Protein AF-W9R6W1-F1 (afdb_monomer_lite)

Organism: NCBI:txid981085

Sequence (116 aa):
MSSSDRIELLIDPGTWDPMDEDMVSLDPIEFNSEEEPYKDRIDSYQRKTRLTEAVQIGTGKLNGIPVAIGVMDFQFIGGCMGSVVGEKITRLIEYATNQSLPLILVCASGGARMQE

pLDDT: mean 94.2, std 5.82, range [71.31, 98.81]

Radius of gyration: 14.72 Å; chains: 1; bounding box: 35×24×42 Å

Structure (mmCIF, N/CA/C/O backbone):
data_AF-W9R6W1-F1
#
_entry.id   AF-W9R6W1-F1
#
loop_
_atom_site.group_PDB
_atom_site.id
_atom_site.type_symbol
_atom_site.label_atom_id
_atom_site.label_alt_id
_atom_site.label_comp_id
_atom_site.label_asym_id
_atom_site.label_entity_id
_atom_site.label_seq_id
_atom_site.pdbx_PDB_ins_code
_atom_site.Cartn_x
_atom_site.Cartn_y
_atom_site.Cartn_z
_atom_site.occupancy
_atom_site.B_iso_or_equiv
_atom_site.auth_seq_id
_atom_site.auth_comp_id
_atom_site.auth_asym_id
_atom_site.auth_atom_id
_atom_site.pdbx_PDB_model_num
ATOM 1 N N . MET A 1 1 ? 5.630 15.387 1.868 1.00 84.94 1 MET A N 1
ATOM 2 C CA . MET A 1 1 ? 5.138 14.446 2.884 1.00 84.94 1 MET A CA 1
ATOM 3 C C . MET A 1 1 ? 5.165 13.070 2.256 1.00 84.94 1 MET A C 1
ATOM 5 O O . MET A 1 1 ? 4.550 12.908 1.203 1.00 84.94 1 MET A O 1
ATOM 9 N N . SER A 1 2 ? 5.964 12.172 2.823 1.00 95.56 2 SER A N 1
ATOM 10 C CA . SER A 1 2 ? 6.062 10.772 2.402 1.00 95.56 2 SER A CA 1
ATOM 11 C C . SER A 1 2 ? 4.793 10.003 2.783 1.00 95.56 2 SER A C 1
ATOM 13 O O . SER A 1 2 ? 3.933 10.508 3.514 1.00 95.56 2 SER A O 1
ATOM 15 N N . SER A 1 3 ? 4.662 8.781 2.285 1.00 96.81 3 SER A N 1
ATOM 16 C CA . SER A 1 3 ? 3.624 7.848 2.723 1.00 96.81 3 SER A CA 1
ATOM 17 C C . SER A 1 3 ? 3.765 7.491 4.210 1.00 96.81 3 SER A C 1
ATOM 19 O O . SER A 1 3 ? 2.763 7.506 4.923 1.00 96.81 3 SER A O 1
ATOM 21 N N . SER A 1 4 ? 4.988 7.296 4.714 1.00 97.00 4 SER A N 1
ATOM 22 C CA . SER A 1 4 ? 5.248 7.041 6.140 1.00 97.00 4 SER A CA 1
ATOM 23 C C . SER A 1 4 ? 4.835 8.216 7.033 1.00 97.00 4 SER A C 1
ATOM 25 O O . SER A 1 4 ? 4.164 7.997 8.037 1.00 97.00 4 SER A O 1
ATOM 27 N N . ASP A 1 5 ? 5.127 9.459 6.627 1.00 97.19 5 ASP A N 1
ATOM 28 C CA . ASP A 1 5 ? 4.710 10.660 7.372 1.00 97.19 5 ASP A CA 1
ATOM 29 C C . ASP A 1 5 ? 3.174 10.727 7.498 1.00 97.19 5 ASP A C 1
ATOM 31 O O . ASP A 1 5 ? 2.633 11.168 8.509 1.00 97.19 5 ASP A O 1
ATOM 35 N N . ARG A 1 6 ? 2.447 10.316 6.447 1.00 97.25 6 ARG A N 1
ATOM 36 C CA . ARG A 1 6 ? 0.975 10.303 6.437 1.00 97.25 6 ARG A CA 1
ATOM 37 C C . ARG A 1 6 ? 0.411 9.194 7.316 1.00 97.25 6 ARG A C 1
ATOM 39 O O . ARG A 1 6 ? -0.611 9.423 7.953 1.00 97.25 6 ARG A O 1
ATOM 46 N N . ILE A 1 7 ? 1.045 8.021 7.338 1.00 98.06 7 ILE A N 1
ATOM 47 C CA . ILE A 1 7 ? 0.652 6.917 8.222 1.00 98.06 7 ILE A CA 1
ATOM 48 C C . ILE A 1 7 ? 0.830 7.348 9.679 1.00 98.06 7 ILE A C 1
ATOM 50 O O . ILE A 1 7 ? -0.122 7.255 10.442 1.00 98.06 7 ILE A O 1
ATOM 54 N N . GLU A 1 8 ? 1.989 7.905 10.039 1.00 97.56 8 GLU A N 1
ATOM 55 C CA . GLU A 1 8 ? 2.262 8.400 11.397 1.00 97.56 8 GLU A CA 1
ATOM 56 C C . GLU A 1 8 ? 1.296 9.519 11.822 1.00 97.56 8 GLU A C 1
ATOM 58 O O . GLU A 1 8 ? 0.916 9.612 12.986 1.00 97.56 8 GLU A O 1
ATOM 63 N N . LEU A 1 9 ? 0.859 10.355 10.874 1.00 97.25 9 LEU A N 1
ATOM 64 C CA . LEU A 1 9 ? -0.106 11.422 11.130 1.00 97.25 9 LEU A CA 1
ATOM 65 C C . LEU A 1 9 ? -1.548 10.918 11.324 1.00 97.25 9 LEU A C 1
ATOM 67 O O . LEU A 1 9 ? -2.303 11.531 12.077 1.00 97.25 9 LEU A O 1
ATOM 71 N N . LEU A 1 10 ? -1.964 9.880 10.590 1.00 97.31 10 LEU A N 1
ATOM 72 C CA . LEU A 1 10 ? -3.363 9.432 10.526 1.00 97.31 10 LEU A CA 1
ATOM 73 C C . LEU A 1 10 ? -3.675 8.249 11.446 1.00 97.31 10 LEU A C 1
ATOM 75 O O . LEU A 1 10 ? -4.822 8.108 11.868 1.00 97.31 10 LEU A O 1
ATOM 79 N N . ILE A 1 11 ? -2.693 7.384 11.694 1.00 98.44 11 ILE A N 1
ATOM 80 C CA . ILE A 1 11 ? -2.866 6.130 12.424 1.00 98.44 11 ILE A CA 1
ATOM 81 C C . ILE A 1 11 ? -2.346 6.284 13.847 1.00 98.44 11 ILE A C 1
ATOM 83 O O . ILE A 1 11 ? -1.243 6.771 14.084 1.00 98.44 11 ILE A O 1
ATOM 87 N N . ASP A 1 12 ? -3.154 5.831 14.800 1.00 98.56 12 ASP A N 1
ATOM 88 C CA . ASP A 1 12 ? -2.853 5.888 16.219 1.00 98.56 12 ASP A CA 1
ATOM 89 C C . ASP A 1 12 ? -1.511 5.173 16.504 1.00 98.56 12 ASP A C 1
ATOM 91 O O . ASP A 1 12 ? -1.298 4.041 16.035 1.00 98.56 12 ASP A O 1
ATOM 95 N N . PRO A 1 13 ? -0.611 5.777 17.303 1.00 98.12 13 PRO A N 1
ATOM 96 C CA . PRO A 1 13 ? 0.708 5.217 17.575 1.00 98.12 13 PRO A CA 1
ATOM 97 C C . PRO A 1 13 ? 0.662 3.772 18.087 1.00 98.12 13 PRO A C 1
ATOM 99 O O . PRO A 1 13 ? -0.088 3.442 19.005 1.00 98.12 13 PRO A O 1
ATOM 102 N N . GLY A 1 14 ? 1.500 2.908 17.507 1.00 97.81 14 GLY A N 1
ATOM 103 C CA . GLY A 1 14 ? 1.611 1.496 17.893 1.00 97.81 14 GLY A CA 1
ATOM 104 C C . 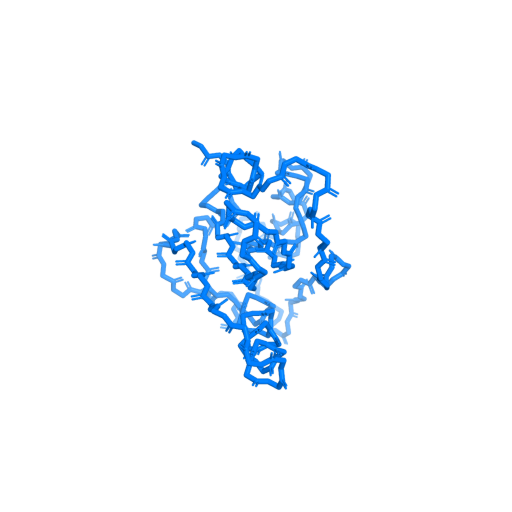GLY A 1 14 ? 0.482 0.592 17.390 1.00 97.81 14 GLY A C 1
ATOM 105 O O . GLY A 1 14 ? 0.412 -0.559 17.810 1.00 97.81 14 GLY A O 1
ATOM 106 N N . THR A 1 15 ? -0.398 1.091 16.515 1.00 98.50 15 THR A N 1
ATOM 107 C CA . THR A 1 15 ? -1.490 0.289 15.932 1.00 98.50 15 THR A CA 1
ATOM 108 C C . THR A 1 15 ? -1.286 -0.072 14.465 1.00 98.50 15 THR A C 1
ATOM 110 O O . THR A 1 15 ? -2.057 -0.870 13.948 1.00 98.50 15 THR A O 1
ATOM 113 N N . TRP A 1 16 ? -0.274 0.502 13.810 1.00 98.56 16 TRP A N 1
ATOM 114 C CA . TRP A 1 16 ? 0.054 0.207 12.419 1.00 98.56 16 TRP A CA 1
ATOM 115 C C . TRP A 1 16 ? 0.473 -1.255 12.248 1.00 98.56 16 TRP A C 1
ATOM 117 O O . TRP A 1 16 ? 1.438 -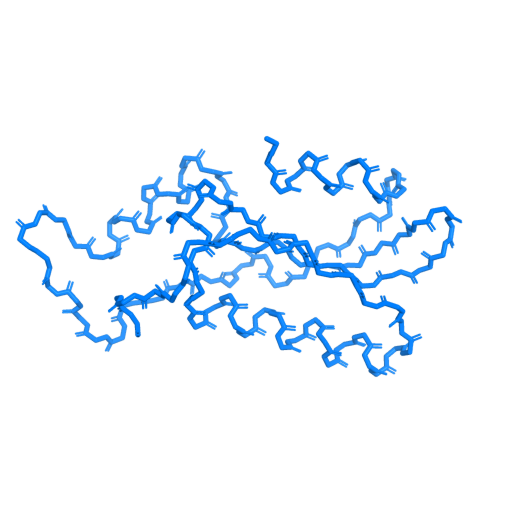1.698 12.870 1.00 98.56 16 TRP A O 1
ATOM 127 N N . ASP A 1 17 ? -0.248 -1.964 11.387 1.00 98.44 17 ASP A N 1
ATOM 128 C CA . ASP A 1 17 ? 0.011 -3.348 11.005 1.00 98.44 17 ASP A CA 1
ATOM 129 C C . ASP A 1 17 ? 0.094 -3.422 9.469 1.00 98.44 17 ASP A C 1
ATOM 131 O O . ASP A 1 17 ? -0.944 -3.385 8.792 1.00 98.44 17 ASP A O 1
ATOM 135 N N . PRO A 1 18 ? 1.312 -3.403 8.896 1.00 97.94 18 PRO A N 1
ATOM 136 C CA . PRO A 1 18 ? 1.505 -3.343 7.454 1.00 97.94 18 PRO A CA 1
ATOM 137 C C . PRO A 1 18 ? 1.152 -4.670 6.768 1.00 97.94 18 PRO A C 1
ATOM 139 O O . PRO A 1 18 ? 1.278 -5.749 7.341 1.00 97.94 18 PRO A O 1
ATOM 142 N N . MET A 1 19 ? 0.741 -4.591 5.502 1.00 98.00 19 MET A N 1
ATOM 143 C CA . MET A 1 19 ? 0.378 -5.745 4.674 1.00 98.00 19 MET A CA 1
ATOM 144 C C . MET A 1 19 ? 1.213 -5.784 3.387 1.00 98.00 19 MET A C 1
ATOM 146 O O . MET A 1 19 ? 1.542 -4.743 2.816 1.00 98.00 19 MET A O 1
ATOM 150 N N . ASP A 1 20 ? 1.530 -6.996 2.916 1.00 96.56 20 ASP A N 1
ATOM 151 C CA . ASP A 1 20 ? 2.210 -7.255 1.634 1.00 96.56 20 ASP A CA 1
ATOM 152 C C . ASP A 1 20 ? 3.511 -6.433 1.434 1.00 96.56 20 ASP A C 1
ATOM 154 O O . ASP A 1 20 ? 3.804 -5.944 0.336 1.00 96.56 20 ASP A O 1
ATOM 158 N N . GLU A 1 21 ? 4.300 -6.224 2.497 1.00 94.12 21 GLU A N 1
ATOM 159 C CA . GLU A 1 21 ? 5.507 -5.380 2.454 1.00 94.12 21 GLU A CA 1
ATOM 160 C C . GLU A 1 21 ? 6.568 -5.899 1.480 1.00 94.12 21 GLU A C 1
ATOM 162 O O . GLU A 1 21 ? 7.275 -5.099 0.872 1.00 94.12 21 GLU A O 1
ATOM 167 N N . ASP A 1 22 ? 6.643 -7.211 1.283 1.00 93.88 22 ASP A N 1
ATOM 168 C CA . ASP A 1 22 ? 7.616 -7.920 0.451 1.00 93.88 22 ASP A CA 1
ATOM 169 C C . ASP A 1 22 ? 7.239 -7.995 -1.039 1.00 93.88 22 ASP A C 1
ATOM 171 O O . ASP A 1 22 ? 8.054 -8.410 -1.864 1.00 93.88 22 ASP A O 1
ATOM 175 N N . MET A 1 23 ? 6.032 -7.560 -1.414 1.00 94.94 23 MET A N 1
ATOM 176 C CA . MET A 1 23 ? 5.584 -7.574 -2.807 1.00 94.94 23 MET A CA 1
ATOM 177 C C . MET A 1 23 ? 6.261 -6.461 -3.626 1.00 94.94 23 MET A C 1
ATOM 179 O O . MET A 1 23 ? 6.131 -5.275 -3.311 1.00 94.94 23 MET A O 1
ATOM 183 N N . VAL A 1 24 ? 6.946 -6.858 -4.703 1.00 92.94 24 VAL A N 1
ATOM 184 C CA . VAL A 1 24 ? 7.774 -6.000 -5.571 1.00 92.94 24 VAL A CA 1
ATOM 185 C C . VAL A 1 24 ? 7.412 -6.158 -7.047 1.00 92.94 24 VAL A C 1
ATOM 187 O O . VAL A 1 24 ? 6.987 -7.231 -7.479 1.00 92.94 24 VAL A O 1
ATOM 190 N N . SER A 1 25 ? 7.583 -5.084 -7.821 1.00 90.38 25 SER A N 1
ATOM 191 C CA . SER A 1 25 ? 7.309 -5.075 -9.264 1.00 90.38 25 SER A CA 1
ATOM 192 C C . SER A 1 25 ? 8.361 -5.872 -10.039 1.00 90.38 25 SER A C 1
ATOM 194 O O . SER A 1 25 ? 9.540 -5.892 -9.680 1.00 90.38 25 SER A O 1
ATOM 196 N N . LEU A 1 26 ? 7.926 -6.525 -11.116 1.00 88.06 26 LEU A N 1
ATOM 197 C CA . LEU A 1 26 ? 8.783 -7.221 -12.078 1.00 88.06 26 LEU A CA 1
ATOM 198 C C . LEU A 1 26 ? 8.744 -6.488 -13.427 1.00 88.06 26 LEU A C 1
ATOM 200 O O . LEU A 1 26 ? 7.956 -5.565 -13.606 1.00 88.06 26 LEU A O 1
ATOM 204 N N . ASP A 1 27 ? 9.575 -6.921 -14.375 1.00 85.25 27 ASP A N 1
ATOM 205 C CA . ASP A 1 27 ? 9.577 -6.425 -15.756 1.00 85.25 27 ASP A CA 1
ATOM 206 C C . ASP A 1 27 ? 9.011 -7.501 -16.707 1.00 85.25 27 ASP A C 1
ATOM 208 O O . ASP A 1 27 ? 9.777 -8.262 -17.301 1.00 85.25 27 ASP A O 1
ATOM 212 N N . PRO A 1 28 ? 7.674 -7.660 -16.790 1.00 82.31 28 PRO A N 1
ATOM 213 C CA . PRO A 1 28 ? 7.053 -8.748 -17.546 1.00 82.31 28 PRO A CA 1
ATOM 214 C C . PRO A 1 28 ? 7.146 -8.568 -19.066 1.00 82.31 28 PRO A C 1
ATOM 216 O O . PRO A 1 28 ? 7.021 -9.552 -19.793 1.00 82.31 28 PRO A O 1
ATOM 219 N N . ILE A 1 29 ? 7.327 -7.333 -19.543 1.00 85.31 29 ILE A N 1
ATOM 220 C CA . ILE A 1 29 ? 7.378 -7.000 -20.975 1.00 85.31 29 ILE A CA 1
ATOM 221 C C . ILE A 1 29 ? 8.803 -6.749 -21.482 1.00 85.31 29 ILE A C 1
ATOM 223 O O . ILE A 1 29 ? 8.960 -6.374 -22.643 1.00 85.31 29 ILE A O 1
ATOM 227 N N . GLU A 1 30 ? 9.816 -6.945 -20.630 1.00 81.75 30 GLU A N 1
ATOM 228 C CA . GLU A 1 30 ? 11.225 -6.651 -20.922 1.00 81.75 30 GLU A CA 1
ATOM 229 C C . GLU A 1 30 ? 11.384 -5.235 -21.500 1.00 81.75 30 GLU A C 1
ATOM 231 O O . GLU A 1 30 ? 11.883 -5.035 -22.613 1.00 81.75 30 GLU A O 1
ATOM 236 N N . PHE A 1 31 ? 10.867 -4.240 -20.770 1.00 83.81 31 PHE A N 1
ATOM 237 C CA . PHE A 1 31 ? 10.769 -2.871 -21.261 1.00 83.81 31 PHE A CA 1
ATOM 238 C C . PHE A 1 31 ? 12.159 -2.286 -21.545 1.00 83.81 31 PHE A C 1
ATOM 240 O O . PHE A 1 31 ? 12.898 -1.869 -20.647 1.00 83.81 31 PHE A O 1
ATOM 247 N N . ASN A 1 32 ? 12.496 -2.204 -22.831 1.00 76.88 32 ASN A N 1
ATOM 248 C CA . ASN A 1 32 ? 13.748 -1.628 -23.299 1.00 76.88 32 ASN A CA 1
ATOM 249 C C . ASN A 1 32 ? 13.637 -0.104 -23.363 1.00 76.88 32 ASN A C 1
ATOM 251 O O . ASN A 1 32 ? 12.941 0.444 -24.219 1.00 76.88 32 ASN A O 1
ATOM 255 N N . SER A 1 33 ? 14.361 0.583 -22.481 1.00 76.56 33 SER A N 1
ATOM 256 C CA . SER A 1 33 ? 14.585 2.024 -22.588 1.00 76.56 33 SER A CA 1
ATOM 257 C C . SER A 1 33 ? 16.015 2.303 -23.061 1.00 76.56 33 SER A C 1
ATOM 259 O O . SER A 1 33 ? 16.931 1.545 -22.747 1.00 76.56 33 SER A O 1
ATOM 261 N N . GLU A 1 34 ? 16.212 3.379 -23.830 1.00 71.31 34 GLU A N 1
ATOM 262 C CA . GLU A 1 34 ? 17.547 3.793 -24.297 1.00 71.31 34 GLU A CA 1
ATOM 263 C C . GLU A 1 34 ? 18.444 4.307 -23.155 1.00 71.31 34 GLU A C 1
ATOM 265 O O . GLU A 1 34 ? 19.662 4.369 -23.313 1.00 71.31 34 GLU A O 1
ATOM 270 N N . GLU A 1 35 ? 17.855 4.674 -22.011 1.00 74.12 35 GLU A N 1
ATOM 271 C CA . GLU A 1 35 ? 18.555 5.298 -20.883 1.00 74.12 35 GLU A CA 1
ATOM 272 C C . GLU A 1 35 ? 18.948 4.281 -19.800 1.00 74.12 35 GLU A C 1
ATOM 274 O O . GLU A 1 35 ? 20.121 4.167 -19.450 1.00 74.12 35 GLU A O 1
ATOM 279 N N . GLU A 1 36 ? 17.972 3.550 -19.252 1.00 80.56 36 GLU A N 1
ATOM 280 C CA . GLU A 1 36 ? 18.157 2.643 -18.111 1.00 80.56 36 GLU A CA 1
ATOM 281 C C . GLU A 1 36 ? 17.134 1.486 -18.144 1.00 80.56 36 GLU A C 1
ATOM 283 O O . GLU A 1 36 ? 15.945 1.726 -18.397 1.00 80.56 36 GLU A O 1
ATOM 288 N N . PRO A 1 37 ? 17.537 0.231 -17.870 1.00 85.69 37 PRO A N 1
ATOM 289 C CA . PRO A 1 37 ? 16.600 -0.882 -17.726 1.00 85.69 37 PRO A CA 1
ATOM 290 C C . PRO A 1 37 ? 15.518 -0.596 -16.675 1.00 85.69 37 PRO A C 1
ATOM 292 O O . PRO A 1 37 ? 15.797 -0.042 -15.610 1.00 85.69 37 PRO A O 1
ATOM 295 N N . TYR A 1 38 ? 14.273 -1.009 -16.934 1.00 87.50 38 TYR A N 1
ATOM 296 C CA . TYR A 1 38 ? 13.156 -0.742 -16.018 1.00 87.50 38 TYR A CA 1
ATOM 297 C C . TYR A 1 38 ? 13.403 -1.298 -14.606 1.00 87.50 38 TYR A C 1
ATOM 299 O O . TYR A 1 38 ? 13.115 -0.633 -13.609 1.00 87.50 38 TYR A O 1
ATOM 307 N N . LYS A 1 39 ? 14.026 -2.476 -14.521 1.00 87.06 39 LYS A N 1
ATOM 308 C CA . LYS A 1 39 ? 14.423 -3.098 -13.255 1.00 87.06 39 LYS A CA 1
ATOM 309 C C . LYS A 1 39 ? 15.398 -2.238 -12.442 1.00 87.06 39 LYS A C 1
ATOM 311 O O . LYS A 1 39 ? 15.169 -2.021 -11.256 1.00 87.06 39 LYS A O 1
ATOM 316 N N . ASP A 1 40 ? 16.434 -1.696 -13.079 1.00 88.88 40 ASP A N 1
ATOM 317 C CA . ASP A 1 40 ? 17.435 -0.857 -12.404 1.00 88.88 40 ASP A CA 1
ATOM 318 C C . ASP A 1 40 ? 16.798 0.438 -11.881 1.00 88.88 40 ASP A C 1
ATOM 320 O O . ASP A 1 40 ? 17.077 0.894 -10.764 1.00 88.88 40 ASP A O 1
ATOM 324 N N . ARG A 1 41 ? 15.842 0.974 -12.650 1.00 89.69 41 ARG A N 1
ATOM 325 C CA . ARG A 1 41 ? 15.030 2.114 -12.236 1.00 89.69 41 ARG A CA 1
ATOM 326 C C . ARG A 1 41 ? 14.193 1.781 -10.998 1.00 89.69 41 ARG A C 1
ATOM 328 O O . ARG A 1 41 ? 14.214 2.569 -10.051 1.00 89.69 41 ARG A O 1
ATOM 335 N N . ILE A 1 42 ? 13.497 0.639 -10.954 1.00 91.12 42 ILE A N 1
ATOM 336 C CA . ILE A 1 42 ? 12.772 0.185 -9.749 1.00 91.12 42 ILE A CA 1
ATOM 337 C C . ILE A 1 42 ? 13.733 0.105 -8.554 1.00 91.12 42 ILE A C 1
ATOM 339 O O . ILE A 1 42 ? 13.482 0.747 -7.532 1.00 91.12 42 ILE A O 1
ATOM 343 N N . ASP A 1 43 ? 14.867 -0.583 -8.700 1.00 92.19 43 ASP A N 1
ATOM 344 C CA . ASP A 1 43 ? 15.861 -0.771 -7.633 1.00 92.19 43 ASP A CA 1
ATOM 345 C C . ASP A 1 43 ? 16.422 0.567 -7.110 1.00 92.19 43 ASP A C 1
ATOM 347 O O . ASP A 1 43 ? 16.722 0.735 -5.921 1.00 92.19 43 ASP A O 1
ATOM 351 N N . SER A 1 44 ? 16.581 1.559 -7.989 1.00 93.38 44 SER A N 1
ATOM 352 C CA . SER A 1 44 ? 16.982 2.923 -7.628 1.00 93.38 44 SER A CA 1
ATOM 353 C C . SER A 1 44 ? 15.933 3.616 -6.748 1.00 93.38 44 SER A C 1
ATOM 355 O O . SER A 1 44 ? 16.266 4.156 -5.685 1.00 93.38 44 SER A O 1
ATOM 357 N N . TYR A 1 45 ? 14.652 3.550 -7.128 1.00 93.75 45 TYR A N 1
ATOM 358 C CA . TYR A 1 45 ? 13.561 4.142 -6.346 1.00 93.75 45 TYR A CA 1
ATOM 359 C C . TYR A 1 45 ? 13.311 3.405 -5.028 1.00 93.75 45 TYR A C 1
ATOM 361 O O . TYR A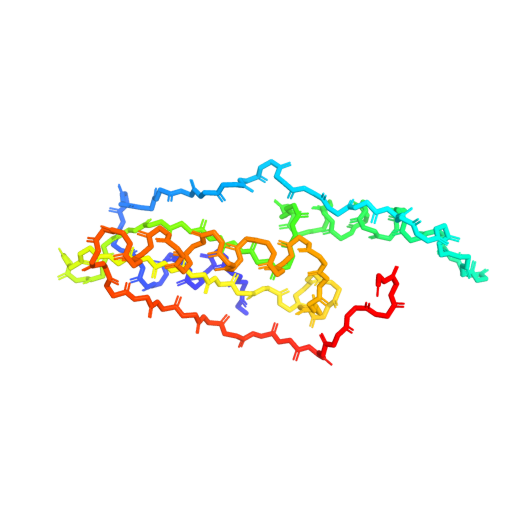 1 45 ? 13.081 4.069 -4.013 1.00 93.75 45 TYR A O 1
ATOM 369 N N . GLN A 1 46 ? 13.438 2.078 -5.003 1.00 94.38 46 GLN A N 1
ATOM 370 C CA . GLN A 1 46 ? 13.361 1.290 -3.771 1.00 94.38 46 GLN A CA 1
ATOM 371 C C . GLN A 1 46 ? 14.459 1.699 -2.786 1.00 94.38 46 GLN A C 1
ATOM 373 O O . GLN A 1 46 ? 14.175 1.991 -1.627 1.00 94.38 46 GLN A O 1
ATOM 378 N N . ARG A 1 47 ? 15.712 1.844 -3.242 1.00 94.88 47 ARG A N 1
ATOM 379 C CA . ARG A 1 47 ? 16.811 2.334 -2.386 1.00 94.88 47 ARG A CA 1
ATOM 380 C C . ARG A 1 47 ? 16.583 3.759 -1.886 1.00 94.88 47 ARG A C 1
ATOM 382 O O . ARG A 1 47 ? 16.879 4.058 -0.730 1.00 94.88 47 ARG A O 1
ATOM 389 N N . LYS A 1 48 ? 16.065 4.640 -2.747 1.00 94.19 48 LYS A N 1
ATOM 390 C CA . LYS A 1 48 ? 15.815 6.051 -2.421 1.00 94.19 48 LYS A CA 1
ATOM 391 C C . LYS A 1 48 ? 14.699 6.227 -1.391 1.00 94.19 48 LYS A C 1
ATOM 393 O O . LYS A 1 48 ? 14.840 7.040 -0.483 1.00 94.19 48 LYS A O 1
ATOM 398 N N . THR A 1 49 ? 13.597 5.503 -1.556 1.00 93.38 49 THR A N 1
ATOM 399 C CA . THR A 1 49 ? 12.378 5.661 -0.742 1.00 93.38 49 THR A CA 1
ATOM 400 C C . THR A 1 49 ? 12.313 4.688 0.431 1.00 93.38 49 THR A C 1
ATOM 402 O O . THR A 1 49 ? 11.604 4.954 1.394 1.00 93.38 49 THR A O 1
ATOM 405 N N . ARG A 1 50 ? 13.076 3.587 0.371 1.00 94.94 50 ARG A N 1
ATOM 406 C CA . ARG A 1 50 ? 12.975 2.414 1.258 1.00 94.94 50 ARG A CA 1
ATOM 407 C C . ARG A 1 50 ? 11.620 1.706 1.196 1.00 94.94 50 ARG A C 1
ATOM 409 O O . ARG A 1 50 ? 11.291 0.950 2.102 1.00 94.94 50 ARG A O 1
ATOM 416 N N . LEU A 1 51 ? 10.854 1.944 0.137 1.00 95.62 51 LEU A N 1
ATOM 417 C CA . LEU A 1 51 ? 9.586 1.277 -0.130 1.00 95.62 51 LEU A CA 1
ATOM 418 C C . LEU A 1 51 ? 9.794 0.195 -1.182 1.00 95.62 51 LEU A C 1
ATOM 420 O O . LEU A 1 51 ? 10.653 0.335 -2.049 1.00 95.62 51 LEU A O 1
ATOM 424 N N . THR A 1 52 ? 8.984 -0.858 -1.137 1.00 94.75 52 THR A N 1
ATOM 425 C CA . THR A 1 52 ? 8.954 -1.880 -2.192 1.00 94.75 52 THR A CA 1
ATOM 426 C C . THR A 1 52 ? 8.153 -1.441 -3.412 1.00 94.75 52 THR A C 1
ATOM 428 O O . THR A 1 52 ? 8.454 -1.882 -4.521 1.00 94.75 52 THR A O 1
ATOM 431 N N . GLU A 1 53 ? 7.191 -0.530 -3.224 1.00 95.88 53 GLU A N 1
ATOM 432 C CA . GLU A 1 53 ? 6.390 0.065 -4.291 1.00 95.88 53 GLU A CA 1
ATOM 433 C C . GLU A 1 53 ? 5.820 1.445 -3.918 1.00 95.88 53 GLU A C 1
ATOM 435 O O . GLU A 1 53 ? 5.929 1.912 -2.785 1.00 95.88 53 GLU A O 1
ATOM 440 N N . ALA A 1 54 ? 5.128 2.069 -4.871 1.00 97.00 54 ALA A N 1
ATOM 441 C CA . ALA A 1 54 ? 4.441 3.350 -4.772 1.00 97.00 54 ALA A CA 1
ATOM 442 C C . ALA A 1 54 ? 3.195 3.375 -3.871 1.00 97.00 54 ALA A C 1
ATOM 444 O O . ALA A 1 54 ? 2.469 4.370 -3.872 1.00 97.00 54 ALA A O 1
ATOM 445 N N . VAL A 1 55 ? 2.923 2.318 -3.105 1.00 98.19 55 VAL A N 1
ATOM 446 C CA . VAL A 1 55 ? 1.840 2.290 -2.118 1.00 98.19 55 VAL A CA 1
ATOM 447 C C . VAL A 1 55 ? 2.237 1.450 -0.908 1.00 98.19 55 VAL A C 1
ATOM 449 O O . VAL A 1 55 ? 2.717 0.323 -1.044 1.00 98.19 55 VAL A O 1
ATOM 452 N N . GLN A 1 56 ? 2.007 2.003 0.280 1.00 98.38 56 GLN A N 1
ATOM 453 C CA . GLN A 1 56 ? 1.993 1.255 1.535 1.00 98.38 56 GLN A CA 1
ATOM 454 C C . GLN A 1 56 ? 0.542 0.935 1.886 1.00 98.38 56 GLN A C 1
ATOM 456 O O . GLN A 1 56 ? -0.314 1.816 1.802 1.00 98.38 56 GLN A O 1
ATOM 461 N N . ILE A 1 57 ? 0.261 -0.306 2.270 1.00 98.69 57 ILE A N 1
ATOM 462 C CA . ILE A 1 57 ? -1.069 -0.748 2.694 1.00 98.69 57 ILE A CA 1
ATOM 463 C C . ILE A 1 57 ? -0.976 -1.424 4.058 1.00 98.69 57 ILE A C 1
ATOM 465 O O . ILE A 1 57 ? 0.071 -1.958 4.423 1.00 98.69 57 ILE A O 1
ATOM 469 N N . GLY A 1 58 ? -2.067 -1.398 4.809 1.00 98.50 58 GLY A N 1
ATOM 470 C CA . GLY A 1 58 ? -2.128 -2.045 6.107 1.00 98.50 58 GLY A CA 1
ATOM 471 C C . GLY A 1 58 ? -3.399 -1.712 6.864 1.00 98.50 58 GLY A C 1
ATOM 472 O O . GLY A 1 58 ? -4.334 -1.094 6.340 1.00 98.50 58 GLY A O 1
ATOM 473 N N . THR A 1 59 ? -3.412 -2.105 8.128 1.00 98.75 59 THR A N 1
ATOM 474 C CA . THR A 1 59 ? -4.477 -1.764 9.065 1.00 98.75 59 THR A CA 1
ATOM 475 C C . THR A 1 59 ? -3.943 -0.931 10.219 1.00 98.75 59 THR A C 1
ATOM 477 O O . THR A 1 59 ? -2.740 -0.825 10.454 1.00 98.75 59 THR A O 1
ATOM 480 N N . GLY A 1 60 ? -4.858 -0.289 10.929 1.00 98.50 60 GLY A N 1
ATOM 481 C CA . GLY A 1 60 ? -4.540 0.427 12.150 1.00 98.50 60 GLY A CA 1
ATOM 482 C C . GLY A 1 60 ? -5.791 0.969 12.805 1.00 98.50 60 GLY A C 1
ATOM 483 O O . GLY A 1 60 ? -6.911 0.581 12.459 1.00 98.50 60 GLY A O 1
ATOM 484 N N . LYS A 1 61 ? -5.612 1.874 13.763 1.00 98.75 61 LYS A N 1
ATOM 485 C CA . LYS A 1 61 ? -6.719 2.619 14.359 1.00 98.75 61 LYS A CA 1
ATOM 486 C C . LYS A 1 61 ? -6.607 4.092 14.014 1.00 98.75 61 LYS A C 1
ATOM 488 O O . LYS A 1 61 ? -5.510 4.627 13.978 1.00 98.75 61 LYS A O 1
ATOM 493 N N . LEU A 1 62 ? -7.741 4.735 13.769 1.00 98.06 62 LEU A N 1
ATOM 494 C CA . LEU A 1 62 ? -7.851 6.183 13.639 1.00 98.06 62 LEU A CA 1
ATOM 495 C C . LEU A 1 62 ? -8.828 6.656 14.709 1.00 98.06 62 LEU A C 1
ATOM 497 O O . LEU A 1 62 ? -10.019 6.339 14.643 1.00 98.06 62 LEU A O 1
ATOM 501 N N . ASN A 1 63 ? -8.334 7.382 15.714 1.00 97.31 63 ASN A N 1
ATOM 502 C CA . ASN A 1 63 ? -9.124 7.776 16.885 1.00 97.31 63 ASN A CA 1
ATOM 503 C C . ASN A 1 63 ? -9.804 6.568 17.566 1.00 97.31 63 ASN A C 1
ATOM 505 O O . ASN A 1 63 ? -10.976 6.620 17.945 1.00 97.31 63 ASN A O 1
ATOM 509 N N . GLY A 1 64 ? -9.087 5.447 17.677 1.00 98.06 64 GLY A N 1
ATOM 510 C CA . GLY A 1 64 ? -9.567 4.191 18.253 1.00 98.06 64 GLY A CA 1
ATOM 511 C C . GLY A 1 64 ? -10.447 3.335 17.334 1.00 98.06 64 GLY A C 1
ATOM 512 O O . GLY A 1 64 ? -10.743 2.193 17.693 1.00 98.06 64 GLY A O 1
ATOM 513 N N . ILE A 1 65 ? -10.842 3.834 16.159 1.00 98.44 65 ILE A N 1
ATOM 514 C CA . ILE A 1 65 ? -11.679 3.106 15.196 1.00 98.44 65 ILE A CA 1
ATOM 515 C C . ILE A 1 65 ? -10.772 2.257 14.298 1.00 98.44 65 ILE A C 1
ATOM 517 O O . ILE A 1 65 ? -9.883 2.827 13.667 1.00 98.44 65 ILE A O 1
ATOM 521 N N . PRO A 1 66 ? -10.962 0.928 14.208 1.00 98.56 66 PRO A N 1
ATOM 522 C CA . PRO A 1 66 ? -10.168 0.095 13.313 1.00 98.56 66 PRO A CA 1
ATOM 523 C C . PRO A 1 66 ? -10.464 0.453 11.854 1.00 98.56 66 PRO A C 1
ATOM 525 O O . PRO A 1 66 ? -11.627 0.557 11.464 1.00 98.56 66 PRO A O 1
ATOM 528 N N . VAL A 1 67 ? -9.416 0.637 11.056 1.00 98.75 67 VAL A N 1
ATOM 529 C CA . VAL A 1 67 ? -9.496 1.005 9.638 1.00 98.75 67 VAL A CA 1
ATOM 530 C C . VAL A 1 67 ? -8.496 0.201 8.814 1.00 98.75 67 VAL A C 1
ATOM 532 O O . VAL A 1 67 ? -7.430 -0.180 9.298 1.00 98.75 67 VAL A O 1
ATOM 535 N N . ALA A 1 68 ? -8.836 -0.017 7.550 1.00 98.81 68 ALA A N 1
ATOM 536 C CA . ALA A 1 68 ? -7.893 -0.405 6.513 1.00 98.81 68 ALA A CA 1
ATOM 537 C C . ALA A 1 68 ? -7.449 0.862 5.768 1.00 98.81 68 ALA A C 1
ATOM 539 O O . ALA A 1 68 ? -8.284 1.704 5.423 1.00 98.81 68 ALA A O 1
ATOM 540 N N . ILE A 1 69 ? -6.151 1.024 5.522 1.00 98.75 69 ILE A N 1
ATOM 541 C CA . ILE A 1 69 ? -5.617 2.223 4.872 1.00 98.75 69 ILE A CA 1
ATOM 542 C C . ILE A 1 69 ? -4.536 1.879 3.848 1.00 98.75 69 ILE A C 1
ATOM 544 O O . ILE A 1 69 ? -3.667 1.042 4.083 1.00 98.75 69 ILE A O 1
ATOM 548 N N . GLY A 1 70 ? -4.598 2.549 2.698 1.00 98.50 70 GLY A N 1
ATOM 549 C CA . GLY A 1 70 ? -3.552 2.543 1.684 1.00 98.50 70 GLY A CA 1
ATOM 550 C C . GLY A 1 70 ? -3.078 3.964 1.406 1.00 98.50 70 GLY A C 1
ATOM 551 O O . GLY A 1 70 ? -3.886 4.871 1.197 1.00 98.50 70 GLY A O 1
ATOM 552 N N . VAL A 1 71 ? -1.767 4.179 1.411 1.00 98.38 71 VAL A N 1
ATOM 553 C CA . VAL A 1 71 ? -1.146 5.491 1.221 1.00 98.38 71 VAL A CA 1
ATOM 554 C C . VAL A 1 71 ? -0.154 5.416 0.072 1.00 98.38 71 VAL A C 1
ATOM 556 O O . VAL A 1 71 ? 0.878 4.752 0.168 1.00 98.38 71 VAL A O 1
ATOM 559 N N . MET A 1 72 ? -0.470 6.109 -1.021 1.00 97.94 72 MET A N 1
ATOM 560 C CA . MET A 1 72 ? 0.410 6.183 -2.184 1.00 97.94 72 MET A CA 1
ATOM 561 C C . MET A 1 72 ? 1.574 7.149 -1.939 1.00 97.94 72 MET A C 1
ATOM 563 O O . MET A 1 72 ? 1.410 8.182 -1.280 1.00 97.94 72 MET A O 1
ATOM 567 N N . ASP A 1 73 ? 2.738 6.844 -2.512 1.00 97.44 73 ASP A N 1
ATOM 568 C CA . ASP A 1 73 ? 3.939 7.672 -2.423 1.00 97.44 73 ASP A CA 1
ATOM 569 C C . ASP A 1 73 ? 4.381 8.192 -3.794 1.00 97.44 73 ASP A C 1
ATOM 571 O O . ASP A 1 73 ? 4.891 7.459 -4.642 1.00 97.44 73 ASP A O 1
ATOM 575 N N . PHE A 1 74 ? 4.236 9.503 -3.994 1.00 96.25 74 PHE A N 1
ATOM 576 C CA . PHE A 1 74 ? 4.626 10.158 -5.241 1.00 96.25 74 PHE A CA 1
ATOM 577 C C . PHE A 1 74 ? 6.143 10.110 -5.496 1.00 96.25 74 PHE A C 1
ATOM 579 O O . PHE A 1 74 ? 6.585 10.250 -6.635 1.00 96.25 74 PHE A O 1
ATOM 586 N N . GLN A 1 75 ? 6.970 9.920 -4.461 1.00 95.44 75 GLN A N 1
ATOM 587 C CA . GLN A 1 75 ? 8.421 9.834 -4.636 1.00 95.44 75 GLN A CA 1
ATOM 588 C C . GLN A 1 75 ? 8.841 8.560 -5.375 1.00 95.44 75 GLN A C 1
ATOM 590 O O . GLN A 1 75 ? 9.918 8.549 -5.973 1.00 95.44 75 GLN A O 1
ATOM 595 N N . PHE A 1 76 ? 8.003 7.520 -5.364 1.00 94.69 76 PHE A N 1
ATOM 596 C CA . PHE A 1 76 ? 8.239 6.260 -6.056 1.00 94.69 76 PHE A CA 1
ATOM 597 C C . PHE A 1 76 ? 7.656 6.324 -7.473 1.00 94.69 76 PHE A C 1
ATOM 599 O O . PHE A 1 76 ? 6.455 6.163 -7.670 1.00 94.69 76 PHE A O 1
ATOM 606 N N . ILE A 1 77 ? 8.500 6.619 -8.470 1.00 92.94 77 ILE A N 1
ATOM 607 C CA . ILE A 1 77 ? 8.117 6.713 -9.896 1.00 92.94 77 ILE A CA 1
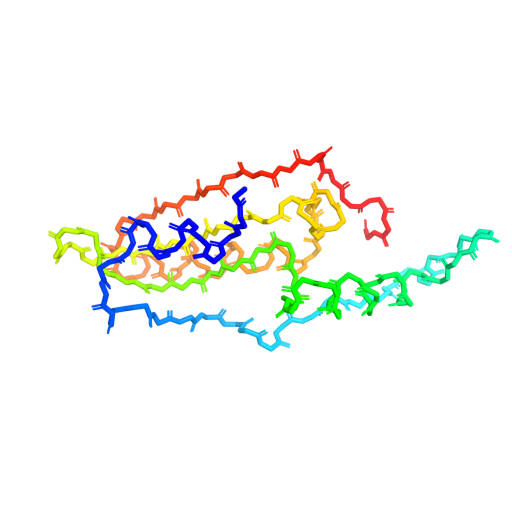ATOM 608 C C . ILE A 1 77 ? 6.867 7.607 -10.111 1.00 92.94 77 ILE A C 1
ATOM 610 O O . ILE A 1 77 ? 5.986 7.318 -10.914 1.00 92.94 77 ILE A O 1
ATOM 614 N N . GLY A 1 78 ? 6.748 8.715 -9.371 1.00 93.94 78 GLY A N 1
ATOM 615 C CA . GLY A 1 78 ? 5.595 9.618 -9.495 1.00 93.94 78 GLY A CA 1
ATOM 616 C C . GLY A 1 78 ? 4.286 9.037 -8.953 1.00 93.94 78 GLY A C 1
ATOM 617 O O . GLY A 1 78 ? 3.211 9.493 -9.338 1.00 93.94 78 GLY A O 1
ATOM 618 N N . GLY A 1 79 ? 4.344 8.004 -8.111 1.00 93.44 79 GLY A N 1
ATOM 619 C CA . GLY A 1 79 ? 3.159 7.331 -7.591 1.00 93.44 79 GLY A CA 1
ATOM 620 C C . GLY A 1 79 ? 2.355 6.609 -8.675 1.00 93.44 79 GLY A C 1
ATOM 621 O O . GLY A 1 79 ? 1.142 6.446 -8.536 1.00 93.44 79 GLY A O 1
ATOM 622 N N . CYS A 1 80 ? 2.971 6.282 -9.815 1.00 93.12 80 CYS A N 1
ATOM 623 C CA . CYS A 1 80 ? 2.241 5.722 -10.947 1.00 93.12 80 CYS A CA 1
ATOM 624 C C . CYS A 1 80 ? 1.682 4.335 -10.613 1.00 93.12 80 CYS A C 1
ATOM 626 O O . CYS A 1 80 ? 2.281 3.574 -9.857 1.00 93.12 80 CYS A O 1
ATOM 628 N N . MET A 1 81 ? 0.521 3.991 -11.156 1.00 93.81 81 MET A N 1
ATOM 629 C CA . MET A 1 81 ? -0.119 2.708 -10.870 1.00 93.81 81 MET A CA 1
ATOM 630 C C . MET A 1 81 ? 0.428 1.625 -11.806 1.00 93.81 81 MET A C 1
ATOM 632 O O . MET A 1 81 ? 0.164 1.675 -13.006 1.00 93.81 81 MET A O 1
ATOM 636 N N . GLY A 1 82 ? 1.211 0.695 -11.253 1.00 92.62 82 GLY A N 1
ATOM 637 C CA . GLY A 1 82 ? 1.600 -0.570 -11.891 1.00 92.62 82 GLY A CA 1
ATOM 638 C C . GLY A 1 82 ? 0.840 -1.757 -11.291 1.00 92.62 82 GLY A C 1
ATOM 639 O O . GLY A 1 82 ? -0.019 -1.583 -10.420 1.00 92.62 82 GLY A O 1
ATOM 640 N N . SER A 1 83 ? 1.189 -2.966 -11.714 1.00 94.31 83 SER A N 1
ATOM 641 C CA . SER A 1 83 ? 0.555 -4.231 -11.330 1.00 94.31 83 SER A CA 1
ATOM 642 C C . SER A 1 83 ? 0.567 -4.444 -9.818 1.00 94.31 83 SER A C 1
ATOM 644 O O . SER A 1 83 ? -0.465 -4.758 -9.235 1.00 94.31 83 SER A O 1
ATOM 646 N N . VAL A 1 84 ? 1.701 -4.193 -9.154 1.00 96.19 84 VAL A N 1
ATOM 647 C CA . VAL A 1 84 ? 1.826 -4.368 -7.694 1.00 96.19 84 VAL A CA 1
ATOM 648 C C . VAL A 1 84 ? 1.017 -3.339 -6.916 1.00 96.19 84 VAL A C 1
ATOM 650 O O . VAL A 1 84 ? 0.400 -3.679 -5.911 1.00 96.19 84 VAL A O 1
ATOM 653 N N . VAL A 1 85 ? 0.965 -2.089 -7.383 1.00 97.00 85 VAL A N 1
ATOM 654 C CA . VAL A 1 85 ? 0.111 -1.062 -6.764 1.00 97.00 85 VAL A CA 1
ATOM 655 C C . VAL A 1 85 ? -1.357 -1.480 -6.856 1.00 97.00 85 VAL A C 1
ATOM 657 O O . VAL A 1 85 ? -2.085 -1.379 -5.869 1.00 97.00 85 VAL A O 1
ATOM 660 N N . GLY A 1 86 ? -1.78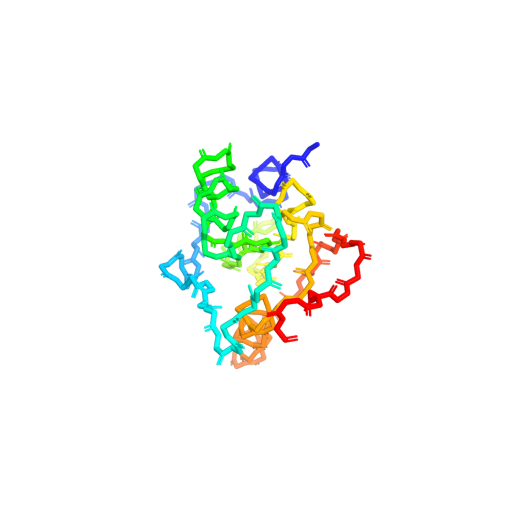0 -1.978 -8.023 1.00 96.81 86 GLY A N 1
ATOM 661 C CA . GLY A 1 86 ? -3.127 -2.502 -8.236 1.00 96.81 86 GLY A CA 1
ATOM 662 C C . GLY A 1 86 ? -3.444 -3.698 -7.343 1.00 96.81 86 GLY A C 1
ATOM 663 O O . GLY A 1 86 ? -4.450 -3.670 -6.640 1.00 96.81 86 GLY A O 1
ATOM 664 N N . GLU A 1 87 ? -2.571 -4.703 -7.311 1.00 97.88 87 GLU A N 1
ATOM 665 C CA . GLU A 1 87 ? -2.739 -5.906 -6.489 1.00 97.88 87 GLU A CA 1
ATOM 666 C C . GLU A 1 87 ? -2.822 -5.566 -4.995 1.00 97.88 87 GLU A C 1
ATOM 668 O O . GLU A 1 87 ? -3.747 -6.009 -4.315 1.00 97.88 87 GLU A O 1
ATOM 673 N N . LYS A 1 88 ? -1.921 -4.714 -4.484 1.00 98.31 88 LYS A N 1
ATOM 674 C CA . LYS A 1 88 ? -1.950 -4.248 -3.088 1.00 98.31 88 LYS A CA 1
ATOM 675 C C . LYS A 1 88 ? -3.273 -3.560 -2.749 1.00 98.31 88 LYS A C 1
ATOM 677 O O . LYS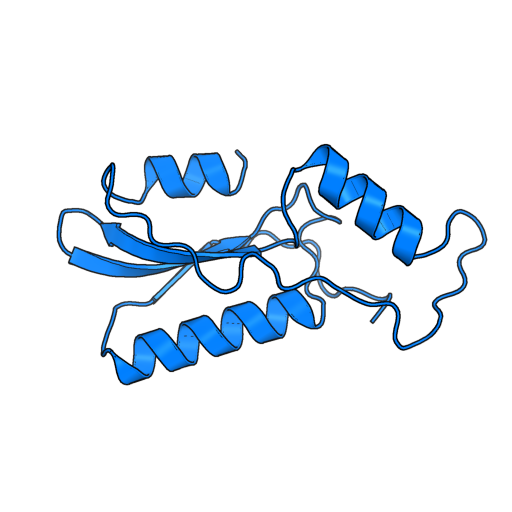 A 1 88 ? -3.910 -3.882 -1.748 1.00 98.31 88 LYS A O 1
ATOM 682 N N . ILE A 1 89 ? -3.719 -2.624 -3.587 1.00 98.25 89 ILE A N 1
ATOM 683 C CA . ILE A 1 89 ? -4.984 -1.916 -3.357 1.00 98.25 89 ILE A CA 1
ATOM 684 C C . ILE A 1 89 ? -6.170 -2.889 -3.394 1.00 98.25 89 ILE A C 1
ATOM 686 O O . ILE A 1 89 ? -7.034 -2.811 -2.521 1.00 98.25 89 ILE A O 1
ATOM 690 N N . THR A 1 90 ? -6.200 -3.826 -4.345 1.00 98.50 90 THR A N 1
ATOM 691 C CA . THR A 1 90 ? -7.242 -4.858 -4.423 1.00 98.50 90 THR A CA 1
ATOM 692 C C . THR A 1 90 ? -7.274 -5.714 -3.159 1.00 98.50 90 THR A C 1
ATOM 694 O O . THR A 1 90 ? -8.330 -5.818 -2.537 1.00 98.50 90 THR A O 1
ATOM 697 N N . ARG A 1 91 ? -6.129 -6.245 -2.709 1.00 98.56 91 ARG A N 1
ATOM 698 C CA . ARG A 1 91 ? -6.046 -7.048 -1.476 1.00 98.56 91 ARG A CA 1
ATOM 699 C C . ARG A 1 91 ? -6.524 -6.284 -0.252 1.00 98.56 91 ARG A C 1
ATOM 701 O O . ARG A 1 91 ? -7.259 -6.832 0.567 1.00 98.56 91 ARG A O 1
ATOM 708 N N . LEU A 1 92 ? -6.154 -5.009 -0.139 1.00 98.75 92 LEU A N 1
ATOM 709 C CA . LEU A 1 92 ? -6.614 -4.154 0.950 1.00 98.75 92 LEU A CA 1
ATOM 710 C C . LEU A 1 92 ? -8.141 -3.965 0.915 1.00 98.75 92 LEU A C 1
ATOM 712 O O . LEU A 1 92 ? -8.788 -4.052 1.959 1.00 98.75 92 LEU A O 1
ATOM 716 N N . ILE A 1 93 ? -8.725 -3.732 -0.267 1.00 98.75 93 ILE A N 1
ATOM 717 C CA . ILE A 1 93 ? -10.180 -3.598 -0.456 1.00 98.75 93 ILE A CA 1
ATOM 718 C C . ILE A 1 93 ? -10.899 -4.895 -0.075 1.00 98.75 93 ILE A C 1
ATOM 720 O O . ILE A 1 93 ? -11.890 -4.856 0.658 1.00 98.75 93 ILE A O 1
ATOM 724 N N . GLU A 1 94 ? -10.415 -6.041 -0.551 1.00 98.69 94 GLU A N 1
ATOM 725 C CA . GLU A 1 94 ? -10.995 -7.351 -0.247 1.00 98.69 94 GLU A CA 1
ATOM 726 C C . GLU A 1 94 ? -10.907 -7.660 1.250 1.00 98.69 94 GLU A C 1
ATOM 728 O O . GLU A 1 94 ? -11.896 -8.072 1.862 1.00 98.69 94 GLU A O 1
ATOM 733 N N . TYR A 1 95 ? -9.757 -7.385 1.870 1.00 98.69 95 TYR A N 1
ATOM 734 C CA . TYR A 1 95 ? -9.570 -7.530 3.309 1.00 98.69 95 TYR A CA 1
ATOM 735 C C . TYR A 1 95 ? -10.534 -6.636 4.097 1.00 98.69 95 TYR A C 1
ATOM 737 O O . TYR A 1 95 ? -11.250 -7.124 4.974 1.00 98.69 95 TYR A O 1
ATOM 745 N N . ALA A 1 96 ? -10.606 -5.345 3.759 1.00 98.62 96 ALA A N 1
ATOM 746 C CA . ALA A 1 96 ? -11.498 -4.393 4.415 1.00 98.62 96 ALA A CA 1
ATOM 747 C C . ALA A 1 96 ? -12.968 -4.805 4.273 1.00 98.62 96 ALA A C 1
ATOM 749 O O . ALA A 1 96 ? -13.728 -4.727 5.237 1.00 98.62 96 ALA A O 1
ATOM 750 N N . THR A 1 97 ? -13.351 -5.313 3.100 1.00 98.56 97 THR A N 1
ATOM 751 C CA . THR A 1 97 ? -14.701 -5.818 2.833 1.00 98.56 97 THR A CA 1
ATOM 752 C C . THR A 1 97 ? -15.015 -7.027 3.716 1.00 98.56 97 THR A C 1
ATOM 754 O O . THR A 1 97 ? -16.035 -7.035 4.405 1.00 98.56 97 THR A O 1
ATOM 757 N N . ASN A 1 98 ? -14.119 -8.017 3.770 1.00 98.50 98 ASN A N 1
ATOM 758 C CA . ASN A 1 98 ? -14.301 -9.229 4.575 1.00 98.50 98 ASN A CA 1
ATOM 759 C C . ASN A 1 98 ? -14.360 -8.937 6.081 1.00 98.50 98 ASN A C 1
ATOM 761 O O . ASN A 1 98 ? -15.132 -9.565 6.803 1.00 98.50 98 ASN A O 1
ATOM 765 N N . GLN A 1 99 ? -13.567 -7.974 6.555 1.00 98.12 99 GLN A N 1
ATOM 766 C CA . GLN A 1 99 ? -13.526 -7.566 7.962 1.00 98.12 99 GLN A CA 1
ATOM 767 C C . GLN A 1 99 ? -14.545 -6.468 8.312 1.00 98.12 99 GLN A C 1
ATOM 769 O O . GLN A 1 99 ? -14.622 -6.054 9.467 1.00 98.12 99 GLN A O 1
ATOM 774 N N . SER A 1 100 ? -15.336 -5.992 7.340 1.00 98.12 100 SER A N 1
ATOM 775 C CA . SER A 1 100 ? -16.261 -4.857 7.504 1.00 98.12 100 SER A CA 1
ATOM 776 C C . SER A 1 100 ? -15.587 -3.603 8.087 1.00 98.12 100 SER A C 1
ATOM 778 O O . SER A 1 100 ? -16.154 -2.909 8.933 1.00 98.12 100 SER A O 1
ATOM 780 N N . LEU A 1 101 ? -14.363 -3.318 7.639 1.00 98.56 101 LEU A N 1
ATOM 781 C CA . LEU A 1 101 ? -13.586 -2.154 8.056 1.00 98.56 101 LEU A CA 1
ATOM 782 C C . LEU A 1 101 ? -13.850 -0.956 7.133 1.00 98.56 101 LEU A C 1
ATOM 784 O O . LEU A 1 101 ? -13.944 -1.127 5.915 1.00 98.56 101 LEU A O 1
ATOM 788 N N . PRO A 1 102 ? -13.889 0.277 7.668 1.00 98.56 102 PRO A N 1
ATOM 789 C CA . PRO A 1 102 ? -13.738 1.474 6.855 1.00 98.56 102 PRO A CA 1
ATOM 790 C C . PRO A 1 102 ? -12.417 1.424 6.081 1.00 98.56 102 PRO A C 1
ATOM 792 O O . PRO A 1 102 ? -11.367 1.125 6.654 1.00 98.56 102 PRO A O 1
ATOM 795 N N . LEU A 1 103 ? -12.478 1.748 4.790 1.00 98.56 103 LEU A N 1
ATOM 796 C CA . LEU A 1 103 ? -11.320 1.814 3.907 1.00 98.56 103 LEU A CA 1
ATOM 797 C C . LEU A 1 103 ? -10.965 3.272 3.601 1.00 98.56 103 LEU A C 1
ATOM 799 O O . LEU A 1 103 ? -11.821 4.047 3.172 1.00 98.56 103 LEU A O 1
ATOM 803 N N . ILE A 1 104 ? -9.690 3.623 3.761 1.00 98.56 104 ILE A N 1
ATOM 804 C CA . ILE A 1 104 ? -9.143 4.937 3.413 1.00 98.56 104 ILE A CA 1
ATOM 805 C C . ILE A 1 104 ? -8.044 4.754 2.364 1.00 98.56 104 ILE A C 1
ATOM 807 O O . ILE A 1 104 ? -7.090 4.014 2.578 1.00 98.56 104 ILE A O 1
ATOM 811 N N . LEU A 1 105 ? -8.142 5.462 1.238 1.00 98.12 105 LEU A N 1
ATOM 812 C CA . LEU A 1 105 ? -7.075 5.530 0.237 1.00 98.12 105 LEU A CA 1
ATOM 813 C C . LEU A 1 105 ? -6.593 6.969 0.088 1.00 98.12 105 LEU A C 1
ATOM 815 O O . LEU A 1 105 ? -7.357 7.861 -0.281 1.00 98.12 105 LEU A O 1
ATOM 819 N N . VAL A 1 106 ? -5.310 7.195 0.363 1.00 97.88 106 VAL A N 1
ATOM 820 C CA . VAL A 1 106 ? -4.651 8.479 0.123 1.00 97.88 106 VAL A CA 1
ATOM 821 C C . VAL A 1 106 ? -3.941 8.413 -1.220 1.00 97.88 106 VAL A C 1
ATOM 823 O O . VAL A 1 106 ? -2.829 7.897 -1.335 1.00 97.88 106 VAL A O 1
ATOM 826 N N . CYS A 1 107 ? -4.611 8.939 -2.241 1.00 96.56 107 CYS A N 1
ATOM 827 C CA . CYS A 1 107 ? -4.130 8.885 -3.613 1.00 96.56 107 CYS A CA 1
ATOM 828 C C . CYS A 1 107 ? -3.111 9.995 -3.904 1.00 96.56 107 CYS A C 1
ATOM 830 O O . CYS A 1 107 ? -3.363 11.176 -3.658 1.00 96.56 107 CYS A O 1
ATOM 832 N N . ALA A 1 108 ? -1.978 9.612 -4.486 1.00 95.00 108 ALA A N 1
ATOM 833 C CA . ALA A 1 108 ? -0.951 10.513 -4.991 1.00 95.00 108 ALA A CA 1
ATOM 834 C C . ALA A 1 108 ? -0.289 9.844 -6.199 1.00 95.00 108 ALA A C 1
ATOM 836 O O . ALA A 1 108 ? 0.540 8.957 -6.031 1.00 95.00 108 ALA A O 1
ATOM 837 N N . SER A 1 109 ? -0.693 10.235 -7.410 1.00 92.94 109 SER A N 1
ATOM 838 C CA . SER A 1 109 ? -0.265 9.567 -8.641 1.00 92.94 109 SER A CA 1
ATOM 839 C C . SER A 1 109 ? -0.155 10.532 -9.815 1.00 92.94 109 SER A C 1
ATOM 841 O O . SER A 1 109 ? -0.991 11.421 -9.975 1.00 92.94 109 SER A O 1
ATOM 843 N N . GLY A 1 110 ? 0.863 10.325 -10.650 1.00 92.19 110 GLY A N 1
ATOM 844 C CA . GLY A 1 110 ? 1.009 10.945 -11.966 1.00 92.19 110 GLY A CA 1
ATOM 845 C C . GLY A 1 110 ? 0.283 10.202 -13.096 1.00 92.19 110 GLY A C 1
ATOM 846 O O . GLY A 1 110 ? 0.321 10.677 -14.227 1.00 92.19 110 GLY A O 1
ATOM 847 N N . GLY A 1 111 ? -0.367 9.063 -12.818 1.00 91.62 111 GLY A N 1
ATOM 848 C CA . GLY A 1 111 ? -1.109 8.271 -13.804 1.00 91.62 111 GLY A CA 1
ATOM 849 C C . GLY A 1 111 ? -0.708 6.793 -13.842 1.00 91.62 111 GLY A C 1
ATOM 850 O O . GLY A 1 111 ? -0.261 6.226 -12.846 1.00 91.62 111 GLY A O 1
ATOM 851 N N . ALA A 1 112 ? -0.891 6.157 -14.998 1.00 88.81 112 ALA A N 1
ATOM 852 C CA . ALA A 1 112 ? -0.536 4.755 -15.216 1.00 88.81 112 ALA A CA 1
ATOM 853 C C . ALA A 1 112 ? 0.980 4.556 -15.378 1.00 88.81 112 ALA A C 1
ATOM 855 O O . ALA A 1 112 ? 1.705 5.467 -15.790 1.00 88.81 112 ALA A O 1
ATOM 856 N N . ARG A 1 113 ? 1.459 3.349 -15.074 1.00 88.38 113 ARG A N 1
ATOM 857 C CA . ARG A 1 113 ? 2.848 2.946 -15.287 1.00 88.38 113 ARG A CA 1
ATOM 858 C C . ARG A 1 113 ? 3.010 2.340 -16.675 1.00 88.38 113 ARG A C 1
ATOM 860 O O . ARG A 1 113 ? 2.662 1.197 -16.888 1.00 88.38 113 ARG A O 1
ATOM 867 N N . MET A 1 114 ? 3.535 3.118 -17.620 1.00 86.12 114 MET A N 1
ATOM 868 C CA . MET A 1 114 ? 3.658 2.703 -19.031 1.00 86.12 114 MET A CA 1
ATOM 869 C C . MET A 1 114 ? 4.637 1.540 -19.268 1.00 86.12 114 MET A C 1
ATOM 871 O O . MET A 1 114 ? 4.695 1.016 -20.374 1.00 86.12 114 MET A O 1
ATOM 875 N N . GLN A 1 115 ? 5.451 1.203 -18.266 1.00 86.31 115 GLN A N 1
ATOM 876 C CA . GLN A 1 115 ? 6.404 0.094 -18.303 1.00 86.31 115 GLN A CA 1
ATOM 877 C C . GLN A 1 115 ? 5.750 -1.267 -18.013 1.00 86.31 115 GLN A C 1
ATOM 879 O O . GLN A 1 115 ? 6.446 -2.277 -18.047 1.00 86.31 115 GLN A O 1
ATOM 884 N N . GLU A 1 116 ? 4.449 -1.291 -17.706 1.00 84.56 116 GLU A N 1
ATOM 885 C CA . GLU A 1 116 ? 3.666 -2.488 -17.374 1.00 84.56 116 GLU A CA 1
ATOM 886 C C . GLU A 1 116 ? 2.337 -2.535 -18.138 1.00 84.56 116 GLU A C 1
ATOM 888 O O . GLU A 1 116 ? 1.789 -1.455 -18.465 1.00 84.56 116 GLU A O 1
#

Secondary structure (DSSP, 8-state):
--HHHHHHHHSPTT--EEESTT-----TT----SSS-HHHHHHHHHHHH--SSSEEEEEEEETTEEEEEEEE-TTTGGG-B-HHHHHHHHHHHHHHHHTT--EEEE---SSB-TT-

Foldseek 3Di:
DFLVVVCVVFFDPPFWDWPPQVDADDQPPQDDDPPDGPVVLQVVLCVVRVGRAQKTWTWGDGVNATATEIEGGCSGVHSADDPSNVVRVVVSVVVCVVVVHHYYYHDGHPYHDPSD

InterPro domains:
  IPR000438 Acetyl-CoA carboxylase carboxyl transferase, beta subunit [PR01070] (74-88)
  IPR000438 Acetyl-CoA carboxylase carboxyl transferase, beta subunit [PR01070] (108-116)
  IPR011762 Acetyl-coenzyme A carboxyltransferase, N-terminal [PS50980] (1-116)
  IPR029045 ClpP/crotonase-like domain superfamily [SSF52096] (2-116)
  IPR034733 Acetyl-coenzyme A carboxylase carboxyl transferase subunit beta [PF01039] (25-116)